Protein AF-A0A8J6NQE2-F1 (afdb_monomer_lite)

Organism: NCBI:txid2841696

Structure (mmCIF, N/CA/C/O backbone):
data_AF-A0A8J6NQE2-F1
#
_entry.id   AF-A0A8J6NQE2-F1
#
loop_
_atom_site.group_PDB
_atom_site.id
_atom_site.type_symbol
_atom_site.label_atom_id
_atom_site.label_alt_id
_atom_site.label_comp_id
_atom_site.label_asym_id
_atom_site.label_entity_id
_atom_site.label_seq_id
_atom_site.pdbx_PDB_ins_code
_atom_site.Cartn_x
_atom_site.Cartn_y
_atom_site.Cartn_z
_atom_site.occupancy
_atom_site.B_iso_or_equiv
_atom_site.auth_seq_id
_atom_site.auth_comp_id
_atom_site.auth_asym_id
_atom_site.auth_atom_id
_atom_site.pdbx_PDB_model_num
ATOM 1 N N . MET A 1 1 ? 35.923 35.429 -8.705 1.00 35.41 1 MET A N 1
ATOM 2 C CA . MET A 1 1 ? 34.949 35.155 -9.782 1.00 35.41 1 MET A CA 1
ATOM 3 C C . MET A 1 1 ? 34.293 33.823 -9.440 1.00 35.41 1 MET A C 1
ATOM 5 O O . MET A 1 1 ? 34.979 32.814 -9.417 1.00 35.41 1 MET A O 1
ATOM 9 N N . GLN A 1 2 ? 33.044 33.865 -8.975 1.00 38.00 2 GLN A N 1
ATOM 10 C CA . GLN A 1 2 ? 32.259 32.714 -8.501 1.00 38.00 2 GLN A CA 1
ATOM 11 C C . GLN A 1 2 ? 31.619 31.949 -9.674 1.00 38.00 2 GLN A C 1
ATOM 13 O O . GLN A 1 2 ? 31.389 32.560 -10.717 1.00 38.00 2 GLN A O 1
ATOM 18 N N . ARG A 1 3 ? 31.206 30.698 -9.390 1.00 31.02 3 ARG A N 1
ATOM 19 C CA . ARG A 1 3 ? 30.367 29.730 -10.152 1.00 31.02 3 ARG A CA 1
ATOM 20 C C . ARG A 1 3 ? 31.195 28.575 -10.737 1.00 31.02 3 ARG A C 1
ATOM 22 O O . ARG A 1 3 ? 32.176 28.823 -11.413 1.00 31.02 3 ARG A O 1
ATOM 29 N N . SER A 1 4 ? 30.887 27.301 -10.506 1.00 32.06 4 SER A N 1
ATOM 30 C CA . SER A 1 4 ? 29.649 26.665 -10.037 1.00 32.06 4 SER A CA 1
ATOM 31 C C . SER A 1 4 ? 29.974 25.289 -9.450 1.00 32.06 4 SER A C 1
ATOM 33 O O . SER A 1 4 ? 30.612 24.473 -10.113 1.00 32.06 4 SER A O 1
ATOM 35 N N . HIS A 1 5 ? 29.497 25.011 -8.236 1.00 35.34 5 HIS A N 1
ATOM 36 C CA . HIS A 1 5 ? 29.326 23.641 -7.763 1.00 35.34 5 HIS A CA 1
ATOM 37 C C . HIS A 1 5 ? 28.277 22.980 -8.664 1.00 35.34 5 HIS A C 1
ATOM 39 O O . HIS A 1 5 ? 27.081 23.190 -8.480 1.00 35.34 5 HIS A O 1
ATOM 45 N N . SER A 1 6 ? 28.727 22.246 -9.681 1.00 39.25 6 SER A N 1
ATOM 46 C CA . SER A 1 6 ? 27.876 21.312 -10.412 1.00 39.25 6 SER A CA 1
ATOM 47 C C . SER A 1 6 ? 27.494 20.209 -9.430 1.00 39.25 6 SER A C 1
ATOM 49 O O . SER A 1 6 ? 28.244 19.255 -9.239 1.00 39.25 6 SER A O 1
ATOM 51 N N . LEU A 1 7 ? 26.376 20.393 -8.727 1.00 48.59 7 LEU A N 1
ATOM 52 C CA . LEU A 1 7 ? 25.689 19.312 -8.031 1.00 48.59 7 LEU A CA 1
ATOM 53 C C . LEU A 1 7 ? 25.410 18.243 -9.089 1.00 48.59 7 LEU A C 1
ATOM 55 O O . LEU A 1 7 ? 24.592 18.474 -9.976 1.00 48.59 7 LEU A O 1
ATOM 59 N N . TYR A 1 8 ? 26.135 17.125 -9.044 1.00 48.59 8 TYR A N 1
ATOM 60 C CA . TYR A 1 8 ? 25.820 15.956 -9.859 1.00 48.59 8 TYR A CA 1
ATOM 61 C C . TYR A 1 8 ? 24.389 15.541 -9.506 1.00 48.59 8 TYR A C 1
ATOM 63 O O . TYR A 1 8 ? 24.141 15.009 -8.425 1.00 48.59 8 TYR A O 1
ATOM 71 N N . LYS A 1 9 ? 23.431 15.876 -10.373 1.00 59.72 9 LYS A N 1
ATOM 72 C CA . LYS A 1 9 ? 22.062 15.383 -10.266 1.00 59.72 9 LYS A CA 1
ATOM 73 C C . LYS A 1 9 ? 22.087 13.963 -10.817 1.00 59.72 9 LYS A C 1
ATOM 75 O O . LYS A 1 9 ? 22.162 13.769 -12.025 1.00 59.72 9 LYS A O 1
ATOM 80 N N . THR A 1 10 ? 22.096 12.980 -9.929 1.00 62.31 10 THR A N 1
ATOM 81 C CA . THR A 1 10 ? 21.924 11.575 -10.304 1.00 62.31 10 THR A CA 1
ATOM 82 C C . THR A 1 10 ? 20.433 11.268 -10.266 1.00 62.31 10 THR A C 1
ATOM 84 O O . THR A 1 10 ? 19.783 11.524 -9.254 1.00 62.31 10 THR A O 1
ATOM 87 N N . ALA A 1 11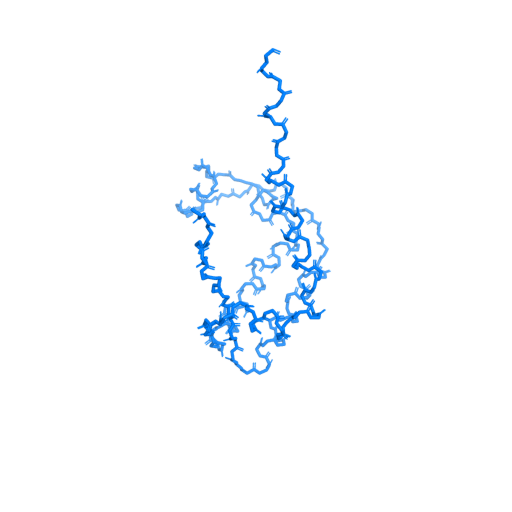 ? 19.889 10.750 -11.362 1.00 68.88 11 ALA A N 1
ATOM 88 C CA . ALA A 1 11 ? 18.555 10.166 -11.388 1.00 68.88 11 ALA A CA 1
ATOM 89 C C . ALA A 1 11 ? 18.679 8.653 -11.190 1.00 68.88 11 ALA A C 1
ATOM 91 O O . ALA A 1 11 ? 19.680 8.046 -11.572 1.00 68.88 11 ALA A O 1
ATOM 92 N N . SER A 1 12 ? 17.673 8.019 -10.604 1.00 73.00 12 SER A N 1
ATOM 93 C CA . SER A 1 12 ? 17.609 6.565 -10.533 1.00 73.00 12 SER A CA 1
ATOM 94 C C . SER A 1 12 ? 16.262 6.081 -11.042 1.00 73.00 12 SER A C 1
ATOM 96 O O . SER A 1 12 ? 15.237 6.729 -10.849 1.00 73.00 12 SER A O 1
ATOM 98 N N . ILE A 1 13 ? 16.278 4.951 -11.740 1.00 79.12 13 ILE A N 1
ATOM 99 C CA . ILE A 1 13 ? 15.075 4.294 -12.244 1.00 79.12 13 ILE A CA 1
ATOM 100 C C . ILE A 1 13 ? 14.981 2.936 -11.576 1.00 79.12 13 ILE A C 1
ATOM 102 O O . ILE A 1 13 ? 15.934 2.155 -11.621 1.00 79.12 13 ILE A O 1
ATOM 106 N N . ASP A 1 14 ? 13.831 2.645 -10.975 1.00 82.88 14 ASP A N 1
ATOM 107 C CA . ASP A 1 14 ? 13.500 1.290 -10.551 1.00 82.88 14 ASP A CA 1
ATOM 108 C C . ASP A 1 14 ? 13.016 0.486 -11.760 1.00 82.88 14 ASP A C 1
ATOM 110 O O . ASP A 1 14 ? 11.882 0.619 -12.224 1.00 82.88 14 ASP A O 1
ATOM 114 N N . LEU A 1 15 ? 13.901 -0.348 -12.300 1.00 84.81 15 LEU A N 1
ATOM 115 C CA . LEU A 1 15 ? 13.561 -1.255 -13.378 1.00 84.81 15 LEU A CA 1
ATOM 116 C C . LEU A 1 15 ? 13.020 -2.563 -12.800 1.00 84.81 15 LEU A C 1
ATOM 118 O O . LEU A 1 15 ? 13.770 -3.415 -12.315 1.00 84.81 15 LEU A O 1
ATOM 122 N N . GLN A 1 16 ? 11.714 -2.758 -12.939 1.00 88.81 16 GLN A N 1
ATOM 123 C CA . GLN A 1 16 ? 11.036 -3.979 -12.527 1.00 88.81 16 GLN A CA 1
ATOM 124 C C . GLN A 1 16 ? 10.890 -4.949 -13.702 1.00 88.81 16 GLN A C 1
ATOM 126 O O . GLN A 1 16 ? 10.286 -4.643 -14.725 1.00 88.81 16 GLN A O 1
ATOM 131 N N . THR A 1 17 ? 11.448 -6.152 -13.565 1.00 90.50 17 THR A N 1
ATOM 132 C CA . THR A 1 17 ? 11.374 -7.211 -14.583 1.00 90.50 17 THR A CA 1
ATOM 133 C C . THR A 1 17 ? 10.727 -8.459 -14.006 1.00 90.50 17 THR A C 1
ATOM 135 O O . THR A 1 17 ? 11.184 -8.998 -13.000 1.00 90.50 17 THR A O 1
ATOM 138 N N . GLY A 1 18 ? 9.702 -8.982 -14.666 1.00 91.94 18 GLY A N 1
ATOM 139 C CA . GLY A 1 18 ? 8.994 -10.169 -14.205 1.00 91.94 18 GLY A CA 1
ATOM 140 C C . GLY A 1 18 ? 8.059 -10.740 -15.267 1.00 91.94 18 GLY A C 1
ATOM 141 O O . GLY A 1 18 ? 7.997 -10.228 -16.387 1.00 91.94 18 GLY A O 1
ATOM 142 N N . PRO A 1 19 ? 7.325 -11.813 -14.942 1.00 95.06 19 PRO A N 1
ATOM 143 C CA . PRO A 1 19 ? 6.276 -12.324 -15.810 1.00 95.06 19 PRO A CA 1
ATOM 144 C C . PRO A 1 19 ? 5.191 -11.260 -16.006 1.00 95.06 19 PRO A C 1
ATOM 146 O O . PRO A 1 19 ? 4.693 -10.716 -15.023 1.00 95.06 19 PRO A O 1
ATOM 149 N N . TRP A 1 20 ? 4.771 -11.009 -17.250 1.00 94.69 20 TRP A N 1
ATOM 150 C CA . TRP A 1 20 ? 3.747 -9.997 -17.562 1.00 94.69 20 TRP A CA 1
ATOM 151 C C . TRP A 1 20 ? 2.461 -10.177 -16.736 1.00 94.69 20 TRP A C 1
ATOM 153 O O . TRP A 1 20 ? 1.859 -9.205 -16.291 1.00 94.69 20 TRP A O 1
ATOM 163 N N . TRP A 1 21 ? 2.069 -11.430 -16.478 1.00 96.56 21 TRP A N 1
ATOM 164 C CA . TRP A 1 21 ? 0.856 -11.749 -15.729 1.00 96.56 21 TRP A CA 1
ATOM 165 C C . TRP A 1 21 ? 0.926 -11.285 -14.271 1.00 96.56 21 TRP A C 1
ATOM 167 O O . TRP A 1 21 ? -0.118 -11.023 -13.687 1.00 96.56 21 TRP A O 1
ATOM 177 N N . ALA A 1 22 ? 2.123 -11.172 -13.681 1.00 95.19 22 ALA A N 1
ATOM 178 C CA . ALA A 1 22 ? 2.282 -10.717 -12.302 1.00 95.19 22 ALA A CA 1
ATOM 179 C C . ALA A 1 22 ? 1.932 -9.228 -12.184 1.00 95.19 22 ALA A C 1
ATOM 181 O O . ALA A 1 22 ? 1.156 -8.859 -11.307 1.00 95.19 22 ALA A O 1
ATOM 182 N N . PHE A 1 23 ? 2.409 -8.412 -13.130 1.00 93.56 23 PHE A N 1
ATOM 183 C CA . PHE A 1 23 ? 2.064 -6.990 -13.222 1.00 93.56 23 PHE A CA 1
ATOM 184 C C . PHE A 1 23 ? 0.571 -6.781 -13.490 1.00 93.56 23 PHE A C 1
ATOM 186 O O . PHE A 1 23 ? -0.067 -5.947 -12.855 1.00 93.56 23 PHE A O 1
ATOM 193 N N . VAL A 1 24 ? -0.009 -7.568 -14.406 1.00 95.62 24 VAL A N 1
ATOM 194 C CA . VAL A 1 24 ? -1.447 -7.490 -14.708 1.00 95.62 24 VAL A CA 1
ATOM 195 C C . VAL A 1 24 ? -2.287 -7.896 -13.500 1.00 95.62 24 VAL A C 1
ATOM 197 O O . VAL A 1 24 ? -3.273 -7.230 -13.205 1.00 95.62 24 VAL A O 1
ATOM 200 N N . LEU A 1 25 ? -1.912 -8.965 -12.795 1.00 96.06 25 LEU A N 1
ATOM 201 C CA . LEU A 1 25 ? -2.639 -9.436 -11.618 1.00 96.06 25 LEU A CA 1
ATOM 202 C C . LEU A 1 25 ? -2.601 -8.408 -10.484 1.00 96.06 25 LEU A C 1
ATOM 204 O O . LEU A 1 25 ? -3.643 -8.123 -9.902 1.00 96.06 25 LEU A O 1
ATOM 208 N N . GLU A 1 26 ? -1.422 -7.857 -10.193 1.00 93.75 26 GLU A N 1
ATOM 209 C CA . GLU A 1 26 ? -1.248 -6.802 -9.191 1.00 93.75 26 GLU A CA 1
ATOM 210 C C . GLU A 1 26 ? -2.142 -5.602 -9.514 1.00 93.75 26 GLU A C 1
ATOM 212 O O . GLU A 1 26 ? -3.021 -5.263 -8.722 1.00 93.75 26 GLU A O 1
ATOM 217 N N . ARG A 1 27 ? -2.022 -5.052 -10.730 1.00 94.06 27 ARG A N 1
ATOM 218 C CA . ARG A 1 27 ? -2.806 -3.888 -11.160 1.00 94.06 27 ARG A CA 1
ATOM 219 C C . ARG A 1 27 ? -4.309 -4.166 -11.216 1.00 94.06 27 ARG A C 1
ATOM 221 O O . ARG A 1 27 ? -5.106 -3.289 -10.901 1.00 94.06 27 ARG A O 1
ATOM 228 N N . ALA A 1 28 ? -4.721 -5.368 -11.616 1.00 96.25 28 ALA A N 1
ATOM 229 C CA . ALA A 1 28 ? -6.133 -5.738 -11.640 1.00 96.25 28 ALA A CA 1
ATOM 230 C C . ALA A 1 28 ? -6.724 -5.801 -10.225 1.00 96.25 28 ALA A C 1
ATOM 232 O O . ALA A 1 28 ? -7.841 -5.338 -10.011 1.00 96.25 28 ALA A O 1
ATOM 233 N N . VAL A 1 29 ? -5.990 -6.356 -9.256 1.00 95.62 29 VAL A N 1
ATOM 234 C CA . VAL A 1 29 ? -6.451 -6.430 -7.862 1.00 95.62 29 VAL A CA 1
ATOM 235 C C . VAL A 1 29 ? -6.449 -5.054 -7.206 1.00 95.62 29 VAL A C 1
ATOM 237 O O . VAL A 1 29 ? -7.415 -4.737 -6.514 1.00 95.62 29 VAL A O 1
ATOM 240 N N . GLU A 1 30 ? -5.422 -4.240 -7.450 1.00 94.75 30 GLU A N 1
ATOM 241 C CA . GLU A 1 30 ? -5.379 -2.831 -7.043 1.00 94.75 30 GLU A CA 1
ATOM 242 C C . GLU A 1 30 ? -6.632 -2.095 -7.527 1.00 94.75 30 GLU A C 1
ATOM 244 O O . GLU A 1 30 ? -7.398 -1.570 -6.720 1.00 94.75 30 GLU A O 1
ATOM 249 N N . TRP A 1 31 ? -6.916 -2.180 -8.828 1.00 95.12 31 TRP A N 1
ATOM 250 C CA . TRP A 1 31 ? -8.073 -1.531 -9.434 1.00 95.12 31 TRP A CA 1
ATOM 251 C C . TRP A 1 31 ? -9.407 -2.039 -8.869 1.00 95.12 31 TRP A C 1
ATOM 253 O O . TRP A 1 31 ? -10.311 -1.252 -8.590 1.00 95.12 31 TRP A O 1
ATOM 263 N N . CYS A 1 32 ? -9.534 -3.347 -8.633 1.00 94.62 32 CYS A N 1
ATOM 264 C CA . CYS A 1 32 ? -10.703 -3.912 -7.960 1.00 94.62 32 CYS A CA 1
ATOM 265 C C . CYS A 1 32 ? -10.884 -3.357 -6.536 1.00 94.62 32 CYS A C 1
ATOM 267 O O . CYS A 1 32 ? -12.022 -3.144 -6.114 1.00 94.62 32 CYS A O 1
ATOM 269 N N . CYS A 1 33 ? -9.793 -3.123 -5.799 1.00 93.81 33 CYS A N 1
ATOM 270 C CA . CYS A 1 33 ? -9.849 -2.510 -4.472 1.00 93.81 33 CYS A CA 1
ATOM 271 C C . CYS A 1 33 ? -10.264 -1.035 -4.567 1.00 93.81 33 CYS A C 1
ATOM 273 O O . CYS A 1 33 ? -11.139 -0.617 -3.812 1.00 93.81 33 CYS A O 1
ATOM 275 N N . ASP A 1 34 ? -9.767 -0.286 -5.552 1.00 92.75 34 ASP A N 1
ATOM 276 C CA . ASP A 1 34 ? -10.189 1.101 -5.801 1.00 92.75 34 ASP A CA 1
ATOM 277 C C . ASP A 1 34 ? -11.674 1.215 -6.176 1.00 92.75 34 ASP A C 1
ATOM 279 O O . ASP A 1 34 ? -12.348 2.189 -5.820 1.00 92.75 34 ASP A O 1
ATOM 283 N N . CYS A 1 35 ? -12.220 0.207 -6.860 1.00 94.12 35 CYS A N 1
ATOM 284 C CA . CYS A 1 35 ? -13.653 0.113 -7.138 1.00 94.12 35 CYS A CA 1
ATOM 285 C C . CYS A 1 35 ? -14.497 -0.172 -5.887 1.00 94.12 35 CYS A C 1
ATOM 287 O O . CYS A 1 35 ? -15.713 0.042 -5.923 1.00 94.12 35 CYS A O 1
ATOM 289 N N . ALA A 1 36 ? -13.900 -0.630 -4.781 1.00 92.19 36 ALA A N 1
ATOM 290 C CA . ALA A 1 36 ? -14.631 -0.792 -3.535 1.00 92.19 36 ALA A CA 1
ATOM 291 C C . ALA A 1 36 ? -15.117 0.583 -3.033 1.00 92.19 36 ALA A C 1
ATOM 293 O O . ALA A 1 36 ? -14.394 1.591 -3.108 1.00 92.19 36 ALA A O 1
ATOM 294 N N . PRO A 1 37 ? -16.358 0.661 -2.527 1.00 91.69 37 PRO A N 1
ATOM 295 C CA . PRO A 1 37 ? -16.894 1.918 -2.043 1.00 91.69 37 PRO A CA 1
ATOM 296 C C . PRO A 1 37 ? -16.156 2.321 -0.759 1.00 91.69 37 PRO A C 1
ATOM 298 O O . PRO A 1 37 ? -15.970 1.499 0.135 1.00 91.69 37 PRO A O 1
ATOM 301 N N . ALA A 1 38 ? -15.764 3.592 -0.652 1.00 92.88 38 ALA A N 1
ATOM 302 C CA . ALA A 1 38 ? -15.086 4.158 0.519 1.00 92.88 38 ALA A CA 1
ATOM 303 C C . ALA A 1 38 ? -16.074 4.393 1.682 1.00 92.88 38 ALA A C 1
ATOM 305 O O . ALA A 1 38 ? -16.292 5.512 2.144 1.00 92.88 38 ALA A O 1
ATOM 306 N N . ILE A 1 39 ? -16.759 3.329 2.106 1.00 94.25 39 ILE A N 1
ATOM 307 C CA . ILE A 1 39 ? -17.707 3.364 3.220 1.00 94.25 39 ILE A CA 1
ATOM 308 C C . ILE A 1 39 ? -16.891 3.285 4.511 1.00 94.25 39 ILE A C 1
ATOM 310 O O . ILE A 1 39 ? -16.175 2.295 4.692 1.00 94.25 39 ILE A O 1
ATOM 314 N N . PRO A 1 40 ? -16.990 4.278 5.413 1.00 93.94 40 PRO A N 1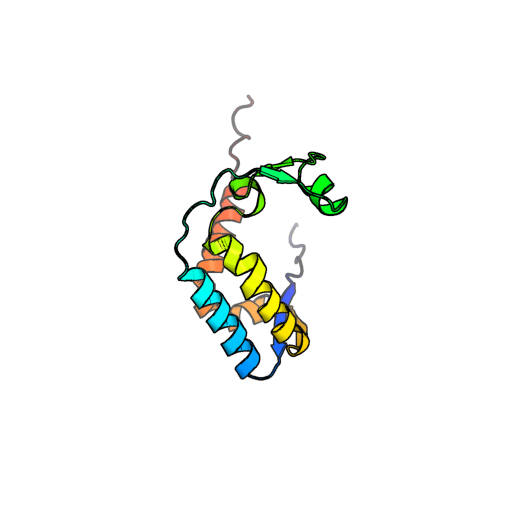
ATOM 315 C CA . PRO A 1 40 ? -16.250 4.254 6.664 1.00 93.94 40 PRO A CA 1
ATOM 316 C C . PRO A 1 40 ? -16.657 3.031 7.481 1.00 93.94 40 PRO A C 1
ATOM 318 O O . PRO A 1 40 ? -17.843 2.701 7.589 1.00 93.94 40 PRO A O 1
ATOM 321 N N . LEU A 1 41 ? -15.670 2.366 8.070 1.00 94.56 41 LEU A N 1
ATOM 322 C CA . LEU A 1 41 ? -15.920 1.213 8.920 1.00 94.56 41 LEU A CA 1
ATOM 323 C C . LEU A 1 41 ? -16.661 1.637 10.198 1.00 94.56 41 LEU A C 1
ATOM 325 O O . LEU A 1 41 ? -16.616 2.805 10.602 1.00 94.56 41 LEU A O 1
ATOM 329 N N . PRO A 1 42 ? -17.386 0.713 10.850 1.00 93.94 42 PRO A N 1
ATOM 330 C CA . PRO A 1 42 ? -18.108 1.040 12.070 1.00 93.94 42 PRO A CA 1
ATOM 331 C C . PRO A 1 42 ? -17.141 1.308 13.233 1.00 93.94 42 PRO A C 1
ATOM 333 O O . PRO A 1 42 ? -16.050 0.749 13.296 1.00 93.94 42 PRO A O 1
ATOM 336 N N . ASN A 1 43 ? -17.570 2.094 14.223 1.00 95.12 43 ASN A N 1
ATOM 337 C CA . ASN A 1 43 ? -16.797 2.358 15.447 1.00 95.12 43 ASN A CA 1
ATOM 338 C C . ASN A 1 43 ? -16.844 1.170 16.432 1.00 95.12 43 ASN A C 1
ATOM 340 O O . ASN A 1 43 ? -17.163 1.321 17.613 1.00 95.12 43 ASN A O 1
ATOM 344 N N . VAL A 1 44 ? -16.581 -0.040 15.942 1.00 95.50 44 VAL A N 1
ATOM 345 C CA . VAL A 1 44 ? -16.472 -1.243 16.772 1.00 95.50 44 VAL A CA 1
ATOM 346 C C . VAL A 1 44 ? -15.107 -1.231 17.445 1.00 95.50 44 VAL A C 1
ATOM 348 O O . VAL A 1 44 ? -14.093 -1.032 16.779 1.00 95.50 44 VAL A O 1
ATOM 351 N N . LYS A 1 45 ? -15.076 -1.449 18.764 1.00 95.81 45 LYS A N 1
ATOM 352 C CA . LYS A 1 45 ? -13.823 -1.514 19.522 1.00 95.81 45 LYS A CA 1
ATOM 353 C C . LYS A 1 45 ? -12.979 -2.703 19.068 1.00 95.81 45 LYS A C 1
ATOM 355 O O . LYS A 1 45 ? -13.451 -3.840 19.065 1.00 95.81 45 LYS A O 1
ATOM 360 N N . LEU A 1 46 ? -11.723 -2.429 18.755 1.00 95.12 46 LEU A N 1
ATOM 361 C CA . LEU A 1 46 ? -10.684 -3.396 18.445 1.00 95.12 46 LEU A CA 1
ATOM 362 C C . LEU A 1 46 ? -9.643 -3.361 19.565 1.00 95.12 46 LEU A C 1
ATOM 364 O O . LEU A 1 46 ? -9.247 -2.290 20.027 1.00 95.12 46 LEU A O 1
ATOM 368 N N . ARG A 1 47 ? -9.217 -4.542 20.014 1.00 95.94 47 ARG A N 1
ATOM 369 C CA . ARG A 1 47 ? -8.118 -4.678 20.970 1.00 95.94 47 ARG A CA 1
ATOM 370 C C . ARG A 1 47 ? -6.863 -5.100 20.225 1.00 95.94 47 ARG A C 1
ATOM 372 O O . ARG A 1 47 ? -6.831 -6.217 19.704 1.00 95.94 47 ARG A O 1
ATOM 379 N N . LEU A 1 48 ? -5.850 -4.245 20.238 1.00 95.50 48 LEU A N 1
ATOM 380 C CA . LEU A 1 48 ? -4.528 -4.552 19.706 1.00 95.50 48 LEU A CA 1
ATOM 381 C C . LEU A 1 48 ? -3.815 -5.506 20.669 1.00 95.50 48 LEU A C 1
ATOM 383 O O . LEU A 1 48 ? -3.947 -5.399 21.895 1.00 95.50 48 LEU A O 1
ATOM 387 N N . ARG A 1 49 ? -3.138 -6.508 20.111 1.00 94.25 49 ARG A N 1
ATOM 388 C CA . ARG A 1 49 ? -2.429 -7.543 20.883 1.00 94.25 49 ARG A CA 1
ATOM 389 C C . ARG A 1 49 ? -0.933 -7.518 20.640 1.00 94.25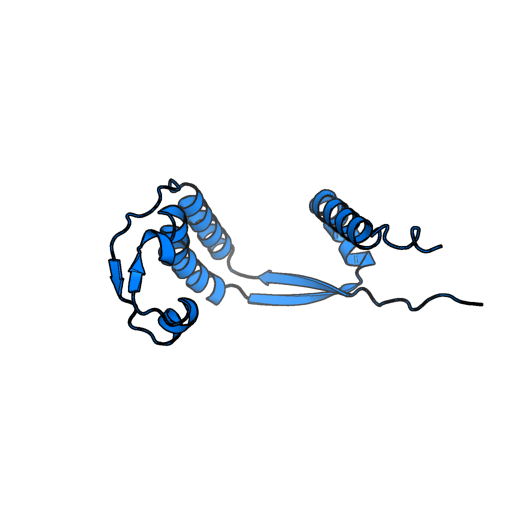 49 ARG A C 1
ATOM 391 O O . ARG A 1 49 ? -0.194 -7.927 21.532 1.00 94.25 49 ARG A O 1
ATOM 398 N N . ASP A 1 50 ? -0.528 -7.090 19.454 1.00 95.50 50 ASP A N 1
ATOM 399 C CA . ASP A 1 50 ? 0.868 -7.034 19.075 1.00 95.50 50 ASP A CA 1
ATOM 400 C C . ASP A 1 50 ? 1.534 -5.782 19.674 1.00 95.50 50 ASP A C 1
ATOM 402 O O . ASP A 1 50 ? 0.928 -4.707 19.636 1.00 95.50 50 ASP A O 1
ATOM 406 N N . PRO A 1 51 ? 2.731 -5.894 20.278 1.00 94.81 51 PRO A N 1
ATOM 407 C CA . PRO A 1 51 ? 3.471 -4.739 20.777 1.00 94.81 51 PRO A CA 1
ATOM 408 C C . PRO A 1 51 ? 3.751 -3.677 19.706 1.00 94.81 51 PRO A C 1
ATOM 410 O O . PRO A 1 51 ? 3.680 -2.494 20.031 1.00 94.81 51 PRO A O 1
ATOM 413 N N . GLU A 1 52 ? 4.018 -4.081 18.461 1.00 94.81 52 GLU A N 1
ATOM 414 C CA . GLU A 1 52 ? 4.293 -3.159 17.351 1.00 94.81 52 GLU A CA 1
ATOM 415 C C . GLU A 1 52 ? 3.028 -2.374 16.984 1.00 94.81 52 GLU A C 1
ATOM 417 O O . GLU A 1 52 ? 3.062 -1.149 16.894 1.00 94.81 52 GLU A O 1
ATOM 422 N N . ASP A 1 53 ? 1.879 -3.054 16.893 1.00 93.62 53 ASP A N 1
ATOM 423 C CA . ASP A 1 53 ? 0.582 -2.402 16.665 1.00 93.62 53 ASP A CA 1
ATOM 424 C C . ASP A 1 53 ? 0.255 -1.396 17.783 1.00 93.62 53 ASP A C 1
ATOM 426 O O . ASP A 1 53 ? -0.282 -0.318 17.535 1.00 93.62 53 ASP A O 1
ATOM 430 N N . ILE A 1 54 ? 0.567 -1.738 19.037 1.00 94.06 54 ILE A N 1
ATOM 431 C CA . ILE A 1 54 ? 0.334 -0.853 20.185 1.00 94.06 54 ILE A CA 1
ATOM 432 C C . ILE A 1 54 ? 1.238 0.382 20.107 1.00 94.06 54 ILE A C 1
ATOM 434 O O . ILE A 1 54 ? 0.766 1.481 20.391 1.00 94.06 54 ILE A O 1
ATOM 438 N N . GLU A 1 55 ? 2.506 0.227 19.721 1.00 95.44 55 GLU A N 1
ATOM 439 C CA . GLU A 1 55 ? 3.438 1.343 19.518 1.00 95.44 55 GLU A CA 1
ATOM 440 C C . GLU A 1 55 ? 2.977 2.262 18.378 1.00 95.44 55 GLU A C 1
ATOM 442 O O . GLU A 1 55 ? 2.952 3.479 18.555 1.00 95.44 55 GLU A O 1
ATOM 447 N N . MET A 1 56 ? 2.513 1.692 17.260 1.00 93.00 56 MET A N 1
ATOM 448 C CA . MET A 1 56 ? 1.925 2.454 16.148 1.00 93.00 56 MET A CA 1
ATOM 449 C C . MET A 1 56 ? 0.629 3.183 16.532 1.00 93.00 56 MET A C 1
ATOM 451 O O . MET A 1 56 ? 0.262 4.155 15.878 1.00 93.00 56 MET A O 1
ATOM 455 N N . ASN A 1 57 ? -0.056 2.737 17.588 1.00 94.88 57 ASN A N 1
ATOM 456 C CA . ASN A 1 57 ? -1.253 3.371 18.142 1.00 94.88 57 ASN A CA 1
ATOM 457 C C . ASN A 1 57 ? -0.942 4.268 19.359 1.00 94.88 57 ASN A C 1
ATOM 459 O O . ASN A 1 57 ? -1.715 4.293 20.321 1.00 94.88 57 ASN A O 1
ATOM 463 N N . ASP A 1 58 ? 0.213 4.939 19.376 1.00 93.38 58 ASP A N 1
ATOM 464 C CA . ASP A 1 58 ? 0.658 5.834 20.459 1.00 93.38 58 ASP A CA 1
ATOM 465 C C . ASP A 1 58 ? 0.682 5.171 21.857 1.00 93.38 58 ASP A C 1
ATOM 467 O O . ASP A 1 58 ? 0.477 5.807 22.894 1.00 93.38 58 ASP A O 1
ATOM 471 N N . GLY A 1 59 ? 0.903 3.856 21.913 1.00 92.56 59 GLY A N 1
ATOM 472 C CA . GLY A 1 59 ? 0.894 3.070 23.149 1.00 92.56 59 GLY A CA 1
ATOM 473 C C . GLY A 1 59 ? -0.501 2.648 23.634 1.00 92.56 59 GLY A C 1
ATOM 474 O O . GLY A 1 59 ? -0.624 2.001 24.682 1.00 92.56 59 GLY A O 1
ATOM 475 N N . HIS A 1 60 ? -1.573 2.973 22.906 1.00 93.81 60 HIS A N 1
ATOM 476 C CA . HIS A 1 60 ? -2.937 2.608 23.280 1.00 93.81 60 HIS A CA 1
ATOM 477 C C . HIS A 1 60 ? -3.300 1.183 22.828 1.00 93.81 60 HIS A C 1
ATOM 479 O O . HIS A 1 60 ? -3.256 0.836 21.655 1.00 93.81 60 HIS A O 1
ATOM 485 N N . GLN A 1 61 ? -3.773 0.346 23.758 1.00 95.75 61 GLN A N 1
ATOM 486 C CA . GLN A 1 61 ? -4.205 -1.033 23.452 1.00 95.75 61 GLN A CA 1
ATOM 487 C C . GLN A 1 61 ? -5.575 -1.139 22.767 1.00 95.75 61 GLN A C 1
ATOM 489 O O . GLN A 1 61 ? -5.970 -2.217 22.315 1.00 95.75 61 GLN A O 1
ATOM 494 N N . TRP A 1 62 ? -6.342 -0.053 22.762 1.00 96.50 62 TRP A N 1
ATOM 495 C CA . TRP A 1 62 ? -7.700 -0.020 22.239 1.00 96.50 62 TRP A CA 1
ATOM 496 C C . TRP A 1 62 ? -7.799 1.030 21.147 1.00 96.50 62 TRP A C 1
ATOM 498 O O . TRP A 1 62 ? -7.314 2.144 21.308 1.00 96.50 62 TRP A O 1
ATOM 508 N N . THR A 1 63 ? -8.479 0.660 20.072 1.00 95.81 63 THR A N 1
ATOM 509 C CA . THR A 1 63 ? -8.796 1.522 18.934 1.00 95.81 63 THR A CA 1
ATOM 510 C C . THR A 1 63 ? -10.179 1.137 18.403 1.00 95.81 63 THR A C 1
ATOM 512 O O . THR A 1 63 ? -10.850 0.250 18.955 1.00 95.81 63 THR A O 1
ATOM 515 N N . THR A 1 64 ? -10.646 1.786 17.348 1.00 96.12 64 THR A N 1
ATOM 516 C CA . THR A 1 64 ? -11.838 1.371 16.605 1.00 96.12 64 THR A CA 1
ATOM 517 C C . THR A 1 64 ? -11.468 0.862 15.220 1.00 96.12 64 THR A C 1
ATOM 519 O O . THR A 1 64 ? -10.430 1.213 14.671 1.00 96.12 64 THR A O 1
ATOM 522 N N . TRP A 1 65 ? -12.332 0.045 14.613 1.00 94.50 65 TRP A N 1
ATOM 523 C CA . TRP A 1 65 ? -12.131 -0.391 13.223 1.00 94.50 65 TRP A CA 1
ATOM 524 C C . TRP A 1 65 ? -11.965 0.790 12.266 1.00 94.50 65 TRP A C 1
ATOM 526 O O . TRP A 1 65 ? -11.133 0.736 11.369 1.00 94.50 65 TRP A O 1
ATOM 536 N N . LYS A 1 66 ? -12.736 1.860 12.479 1.00 94.50 66 LYS A N 1
ATOM 537 C CA . LYS A 1 66 ? -12.631 3.091 11.700 1.00 94.50 66 LYS A CA 1
ATOM 538 C C . LYS A 1 66 ? -11.286 3.795 11.884 1.00 94.50 66 LYS A C 1
ATOM 540 O O . LYS A 1 66 ? -10.731 4.270 10.910 1.00 94.50 66 LYS A O 1
ATOM 545 N N . GLU A 1 67 ? -10.771 3.896 13.103 1.00 93.88 67 GLU A N 1
ATOM 546 C CA . GLU A 1 67 ? -9.476 4.551 13.351 1.00 93.88 67 GLU A CA 1
ATOM 547 C C . GLU A 1 67 ? -8.307 3.714 12.830 1.00 93.88 67 GLU A C 1
ATOM 549 O O . GLU A 1 67 ? -7.350 4.266 12.304 1.00 93.88 67 GLU A O 1
ATOM 554 N N . TRP A 1 68 ? -8.404 2.388 12.938 1.00 94.31 68 TRP A N 1
ATOM 555 C CA . TRP A 1 68 ? -7.309 1.484 12.597 1.00 94.31 68 TRP A CA 1
ATOM 556 C C . TRP A 1 68 ? -7.238 1.121 11.111 1.00 94.31 68 TRP A C 1
ATOM 558 O O . TRP A 1 68 ? -6.161 1.064 10.530 1.00 94.31 68 TRP A O 1
ATOM 568 N N . TYR A 1 69 ? -8.388 0.862 10.486 1.00 92.88 69 TYR A N 1
ATOM 569 C CA . TYR A 1 69 ? -8.476 0.424 9.089 1.00 92.88 69 TYR A CA 1
ATOM 570 C C . TYR A 1 69 ? -9.138 1.459 8.170 1.00 92.88 69 TYR A C 1
ATOM 572 O O . TYR A 1 69 ? -9.141 1.263 6.957 1.00 92.88 69 TYR A O 1
ATOM 580 N N . GLY A 1 70 ? -9.723 2.526 8.726 1.00 94.38 70 GLY A N 1
ATOM 581 C CA . GLY A 1 70 ? -10.373 3.594 7.970 1.00 94.38 70 GLY A CA 1
ATOM 582 C C . GLY A 1 70 ? -11.696 3.184 7.336 1.00 94.38 70 GLY A C 1
ATOM 583 O O . GLY A 1 70 ? -12.740 3.123 7.998 1.00 94.38 70 GLY A O 1
ATOM 584 N N . ASP A 1 71 ? -11.669 2.955 6.029 1.00 95.50 71 ASP A N 1
ATOM 585 C CA . ASP A 1 71 ? -12.838 2.608 5.227 1.00 95.50 71 ASP A CA 1
ATOM 586 C C . ASP A 1 71 ? -12.719 1.222 4.577 1.00 95.50 71 ASP A C 1
ATOM 588 O O . ASP A 1 71 ? -11.700 0.531 4.654 1.00 95.50 71 ASP A O 1
ATOM 592 N N . LEU A 1 72 ? -13.811 0.777 3.956 1.00 93.56 72 LEU A N 1
ATOM 593 C CA . LEU A 1 72 ? -13.855 -0.527 3.307 1.00 93.56 72 LEU A CA 1
ATOM 594 C C . LEU A 1 72 ? -12.808 -0.650 2.189 1.00 93.56 72 LEU A C 1
ATOM 596 O O . LEU A 1 72 ? -12.222 -1.715 2.036 1.00 93.56 72 LEU A O 1
ATOM 600 N N . ARG A 1 73 ? -12.531 0.417 1.436 1.00 94.31 73 ARG A N 1
ATOM 601 C CA . ARG A 1 73 ? -11.515 0.396 0.378 1.00 94.31 73 ARG A CA 1
ATOM 602 C C . ARG A 1 73 ? -10.132 0.167 0.975 1.00 94.31 73 ARG A C 1
ATOM 604 O O . ARG A 1 73 ? -9.437 -0.754 0.552 1.00 94.31 73 ARG A O 1
ATOM 611 N N . GLN A 1 74 ? -9.758 0.943 1.987 1.00 94.00 74 GLN A N 1
ATOM 612 C CA . GLN A 1 74 ? -8.483 0.798 2.691 1.00 94.00 74 GLN A CA 1
ATOM 613 C C . GLN A 1 74 ? -8.323 -0.601 3.292 1.00 94.00 74 GLN A C 1
ATOM 615 O O . GLN A 1 74 ? -7.260 -1.208 3.161 1.00 94.00 74 GLN A O 1
ATOM 620 N N . LEU A 1 75 ? -9.395 -1.169 3.847 1.00 94.12 75 LEU A N 1
ATOM 621 C CA . LEU A 1 75 ? -9.397 -2.545 4.341 1.00 94.12 75 LEU A CA 1
ATOM 622 C C . LEU A 1 75 ? -9.135 -3.562 3.215 1.00 94.12 75 LEU A C 1
ATOM 624 O O . LEU A 1 75 ? -8.328 -4.477 3.384 1.00 94.12 75 LEU A O 1
ATOM 628 N N . PHE A 1 76 ? -9.754 -3.401 2.044 1.00 94.56 76 PHE A N 1
ATOM 629 C CA . PHE A 1 76 ? -9.477 -4.260 0.888 1.00 94.56 76 PHE A CA 1
ATOM 630 C C . PHE A 1 76 ? -8.030 -4.121 0.401 1.00 94.56 76 PHE A C 1
ATOM 632 O O . PHE A 1 76 ? -7.384 -5.141 0.143 1.00 94.56 76 PHE A O 1
ATOM 639 N N . HIS A 1 77 ? -7.480 -2.905 0.351 1.00 95.12 77 HIS A N 1
ATOM 640 C CA . HIS A 1 77 ? -6.065 -2.738 0.018 1.00 95.12 77 HIS A CA 1
ATOM 641 C C . HIS A 1 77 ? -5.162 -3.423 1.052 1.00 95.12 77 HIS A C 1
ATOM 643 O O . HIS A 1 77 ? -4.267 -4.180 0.677 1.00 95.12 77 HIS A O 1
ATOM 649 N N . GLY A 1 78 ? -5.430 -3.238 2.345 1.00 92.94 78 GLY A N 1
ATOM 650 C CA . GLY A 1 78 ? -4.625 -3.808 3.424 1.00 92.94 78 GLY A CA 1
ATOM 651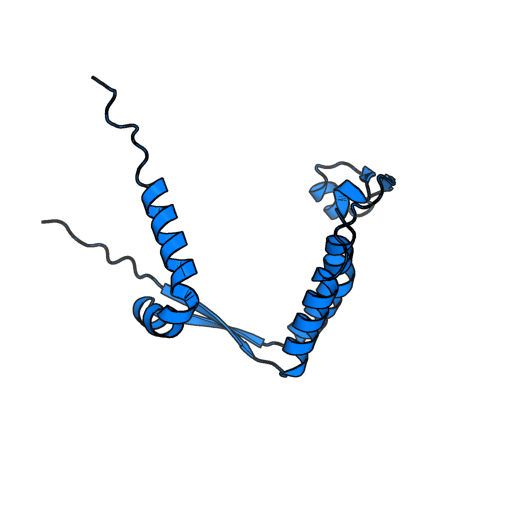 C C . GLY A 1 78 ? -4.617 -5.339 3.453 1.00 92.94 78 GLY A C 1
ATOM 652 O O . GLY A 1 78 ? -3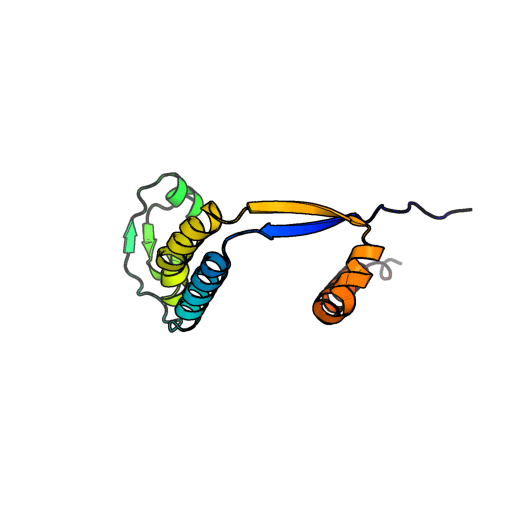.562 -5.941 3.633 1.00 92.94 78 GLY A O 1
ATOM 653 N N . PHE A 1 79 ? -5.763 -5.994 3.244 1.00 93.06 79 PHE A N 1
ATOM 654 C CA . PHE A 1 79 ? -5.865 -7.454 3.388 1.00 93.06 79 PHE A CA 1
ATOM 655 C C . PHE A 1 79 ? -5.799 -8.227 2.070 1.00 93.06 79 PHE A C 1
ATOM 657 O O . PHE A 1 79 ? -5.233 -9.323 2.026 1.00 93.06 79 PHE A O 1
ATOM 664 N N . VAL A 1 80 ? -6.369 -7.689 0.992 1.00 93.25 80 VAL A N 1
ATOM 665 C CA . VAL A 1 80 ? -6.429 -8.371 -0.308 1.00 93.25 80 VAL A CA 1
ATOM 666 C C . VAL A 1 80 ? -5.277 -7.918 -1.189 1.00 93.25 80 VAL A C 1
ATOM 668 O O . VAL A 1 80 ? -4.465 -8.753 -1.596 1.00 93.25 80 VAL A O 1
ATOM 671 N N . HIS A 1 81 ? -5.173 -6.611 -1.450 1.00 95.00 81 HIS A N 1
ATOM 672 C CA . HIS A 1 81 ? -4.159 -6.093 -2.366 1.00 95.00 81 HIS A CA 1
ATOM 673 C C . HIS A 1 81 ? -2.750 -6.385 -1.855 1.00 95.00 81 HIS A C 1
ATOM 675 O O . HIS A 1 81 ? -1.990 -7.010 -2.583 1.00 95.00 81 HIS A O 1
ATOM 681 N N . MET A 1 82 ? -2.423 -6.065 -0.597 1.00 93.69 82 MET A N 1
ATOM 682 C CA . MET A 1 82 ? -1.081 -6.317 -0.047 1.00 93.69 82 MET A CA 1
ATOM 683 C C . MET A 1 82 ? -0.672 -7.796 -0.096 1.00 93.69 82 MET A C 1
ATOM 685 O O . MET A 1 82 ? 0.488 -8.115 -0.361 1.00 93.69 82 MET A O 1
ATOM 689 N N . SER A 1 83 ? -1.610 -8.721 0.118 1.00 94.44 83 SER A N 1
ATOM 690 C CA . SER A 1 83 ? -1.339 -10.162 0.022 1.00 94.44 83 SER A CA 1
ATOM 691 C C . SER A 1 83 ? -0.967 -10.577 -1.405 1.00 94.44 83 SER A C 1
ATOM 693 O O . SER A 1 83 ? 0.006 -11.308 -1.613 1.00 94.44 83 SER A O 1
ATOM 695 N N . VAL A 1 84 ? -1.721 -10.091 -2.397 1.00 95.25 84 VAL A N 1
ATOM 696 C CA . VAL A 1 84 ? -1.456 -10.347 -3.822 1.00 95.25 84 VAL A CA 1
ATOM 697 C C . VAL A 1 84 ? -0.179 -9.642 -4.271 1.00 95.25 84 VAL A C 1
ATOM 699 O O . VAL A 1 84 ? 0.658 -10.268 -4.917 1.00 95.25 84 VAL A O 1
ATOM 702 N N . PHE A 1 85 ? 0.010 -8.389 -3.867 1.00 93.88 85 PHE A N 1
ATOM 703 C CA . PHE A 1 85 ? 1.209 -7.598 -4.108 1.00 93.88 85 PHE A CA 1
ATOM 704 C C . PHE A 1 85 ? 2.451 -8.351 -3.633 1.00 93.88 85 PHE A C 1
ATOM 706 O O . PHE A 1 85 ? 3.332 -8.646 -4.431 1.00 93.88 85 PHE A O 1
ATOM 713 N N . ASN A 1 86 ? 2.481 -8.807 -2.378 1.00 94.44 86 ASN A N 1
ATOM 714 C CA . ASN A 1 86 ? 3.600 -9.586 -1.841 1.00 94.44 86 ASN A CA 1
ATOM 715 C C . ASN A 1 86 ? 3.856 -10.882 -2.629 1.00 94.44 86 ASN A C 1
ATOM 717 O O . ASN A 1 86 ? 5.004 -11.299 -2.811 1.00 94.44 86 ASN A O 1
ATOM 721 N N . TYR A 1 87 ? 2.802 -11.541 -3.112 1.00 94.81 87 TYR A N 1
ATOM 722 C CA . TYR A 1 87 ? 2.935 -12.718 -3.967 1.00 94.81 87 TYR A CA 1
ATOM 723 C C . TYR A 1 87 ? 3.535 -12.377 -5.344 1.00 94.81 87 TYR A C 1
ATOM 725 O O . TYR A 1 87 ? 4.415 -13.108 -5.820 1.00 94.81 87 TYR A O 1
ATOM 733 N N . CYS A 1 88 ? 3.088 -11.293 -5.978 1.00 94.44 88 CYS A N 1
ATOM 734 C CA . CYS A 1 88 ? 3.588 -10.817 -7.268 1.00 94.44 88 CYS A CA 1
ATOM 735 C C . CYS A 1 88 ? 5.028 -10.304 -7.160 1.00 94.44 88 CYS A C 1
ATOM 737 O O . CYS A 1 88 ? 5.883 -10.743 -7.928 1.00 94.44 88 CYS A O 1
ATOM 739 N N . GLN A 1 89 ? 5.330 -9.489 -6.151 1.00 92.06 89 GLN A N 1
ATOM 740 C CA . GLN A 1 89 ? 6.649 -8.900 -5.917 1.00 92.06 89 GLN A CA 1
ATOM 741 C C . GLN A 1 89 ? 7.745 -9.949 -5.731 1.00 92.06 89 GLN A C 1
ATOM 743 O O . GLN A 1 89 ? 8.833 -9.802 -6.270 1.00 92.06 89 GLN A O 1
ATOM 748 N N . ARG A 1 90 ? 7.457 -11.098 -5.103 1.00 93.69 90 ARG A N 1
ATOM 749 C CA . ARG A 1 90 ? 8.418 -12.225 -5.033 1.00 93.69 90 ARG A CA 1
ATOM 750 C C . ARG A 1 90 ? 8.831 -12.785 -6.403 1.00 93.69 90 ARG A C 1
ATOM 752 O O . ARG A 1 90 ? 9.784 -13.558 -6.486 1.00 93.69 90 ARG A O 1
ATOM 759 N N . ARG A 1 91 ? 8.094 -12.460 -7.466 1.00 93.19 91 ARG A N 1
ATOM 760 C CA . ARG A 1 91 ? 8.333 -12.893 -8.854 1.00 93.19 91 ARG A CA 1
ATOM 761 C C . ARG A 1 91 ? 8.814 -11.757 -9.750 1.00 93.19 91 ARG A C 1
ATOM 763 O O . ARG A 1 91 ? 9.205 -12.025 -10.886 1.00 93.19 91 ARG A O 1
ATOM 770 N N . ILE A 1 92 ? 8.797 -10.530 -9.246 1.00 92.25 92 ILE A N 1
ATOM 771 C CA . ILE A 1 92 ? 9.315 -9.345 -9.912 1.00 92.25 92 ILE A CA 1
ATOM 772 C C . ILE A 1 92 ? 10.724 -9.098 -9.371 1.00 92.25 92 ILE A C 1
ATOM 774 O O . ILE A 1 92 ? 10.992 -9.171 -8.176 1.00 92.25 92 ILE A O 1
ATOM 778 N N . ARG A 1 93 ? 11.671 -8.860 -10.270 1.00 90.06 93 ARG A N 1
ATOM 779 C CA . ARG A 1 93 ? 13.032 -8.457 -9.928 1.00 90.06 93 ARG A CA 1
ATOM 780 C C . ARG A 1 93 ? 13.133 -6.957 -10.124 1.00 90.06 93 ARG A C 1
ATOM 782 O O . ARG A 1 93 ? 13.077 -6.505 -11.263 1.00 90.06 93 ARG A O 1
ATOM 789 N N . SER A 1 94 ? 13.298 -6.226 -9.031 1.00 86.31 94 SER A N 1
ATOM 790 C CA . SER A 1 94 ? 13.648 -4.808 -9.060 1.00 86.31 94 SER A CA 1
ATOM 791 C C . SER A 1 94 ? 15.162 -4.648 -9.214 1.00 86.31 94 SER A C 1
ATOM 793 O O . SER A 1 94 ? 15.954 -5.421 -8.656 1.00 86.31 94 SER A O 1
ATOM 795 N N . ARG A 1 95 ? 15.567 -3.670 -10.022 1.00 86.06 95 ARG A N 1
ATOM 796 C CA . ARG A 1 95 ? 16.947 -3.203 -10.147 1.00 86.06 95 ARG A CA 1
ATOM 797 C C . ARG A 1 95 ? 16.934 -1.690 -10.240 1.00 86.06 95 ARG A C 1
ATOM 799 O O . ARG A 1 95 ? 16.405 -1.141 -11.198 1.00 86.06 95 ARG A O 1
ATOM 806 N N . ILE A 1 96 ? 17.595 -1.041 -9.291 1.00 84.00 96 ILE A N 1
ATOM 807 C CA . ILE A 1 96 ? 17.836 0.395 -9.359 1.00 84.00 96 ILE A CA 1
ATOM 808 C C . ILE A 1 96 ? 18.964 0.629 -10.364 1.00 84.00 96 ILE A C 1
ATOM 810 O O . ILE A 1 96 ? 20.066 0.096 -10.211 1.00 84.00 96 ILE A O 1
ATOM 814 N N . MET A 1 97 ? 18.676 1.394 -11.408 1.00 81.00 97 MET A N 1
ATOM 815 C CA . MET A 1 97 ? 19.659 1.847 -12.381 1.00 81.00 97 MET A CA 1
ATOM 816 C C . MET A 1 97 ? 19.898 3.336 -12.186 1.00 81.00 97 MET A C 1
ATOM 818 O O . MET A 1 97 ? 18.982 4.137 -12.352 1.00 81.00 97 MET A O 1
ATOM 822 N N . GLU A 1 98 ? 21.129 3.699 -11.841 1.00 82.44 98 GLU A N 1
ATOM 823 C CA . GLU A 1 98 ? 21.555 5.095 -11.812 1.00 82.44 98 GLU A CA 1
ATOM 824 C C . GLU A 1 98 ? 21.770 5.600 -13.240 1.00 82.44 98 GLU A C 1
ATOM 826 O O . GLU A 1 98 ? 22.399 4.938 -14.072 1.00 82.44 98 GLU A O 1
ATOM 831 N N . LEU A 1 99 ? 21.235 6.781 -13.520 1.00 77.19 99 LEU A N 1
ATOM 832 C CA . LEU A 1 99 ? 21.328 7.473 -14.792 1.00 77.19 99 LEU A CA 1
ATOM 833 C C . LEU A 1 99 ? 21.709 8.930 -14.560 1.00 77.19 99 LEU A C 1
ATOM 835 O O . LEU A 1 99 ? 21.385 9.547 -13.544 1.00 77.19 99 LEU A O 1
ATOM 839 N N . ASP A 1 100 ? 22.390 9.485 -15.554 1.00 76.88 100 ASP A N 1
ATOM 840 C CA . ASP A 1 100 ? 22.584 10.923 -15.629 1.00 76.88 100 ASP A CA 1
ATOM 841 C C . ASP A 1 100 ? 21.221 11.617 -15.777 1.00 76.88 100 ASP A C 1
ATOM 843 O O . ASP A 1 100 ? 20.384 11.189 -16.581 1.00 76.88 100 ASP A O 1
ATOM 847 N N . TYR A 1 101 ? 20.990 12.662 -14.984 1.00 71.06 101 TYR A N 1
ATOM 848 C CA . TYR A 1 101 ? 19.716 13.375 -14.953 1.00 71.06 101 TYR A CA 1
ATOM 849 C C . TYR A 1 101 ? 19.334 13.974 -16.307 1.00 71.06 101 TYR A C 1
ATOM 851 O O . TYR A 1 101 ? 18.161 13.917 -16.667 1.00 71.06 101 TYR A O 1
ATOM 859 N N . ASP A 1 102 ? 20.285 14.501 -17.082 1.00 74.75 102 ASP A N 1
ATOM 860 C CA . ASP A 1 102 ? 19.968 15.105 -18.380 1.00 74.75 102 ASP A CA 1
ATOM 861 C C . ASP A 1 102 ? 19.486 14.033 -19.367 1.00 74.75 102 ASP A C 1
ATOM 863 O O . ASP A 1 102 ? 18.537 14.247 -20.123 1.00 74.75 102 ASP A O 1
ATOM 867 N N . ARG A 1 103 ? 20.051 12.825 -19.273 1.00 73.69 103 ARG A N 1
ATOM 868 C CA . ARG A 1 103 ? 19.632 11.669 -20.075 1.00 73.69 103 ARG A CA 1
ATOM 869 C C . ARG A 1 103 ? 18.293 11.085 -19.626 1.00 73.69 103 ARG A C 1
ATOM 871 O O . ARG A 1 103 ? 17.484 10.704 -20.468 1.00 73.69 103 ARG A O 1
ATOM 878 N N . ALA A 1 104 ? 18.049 11.006 -18.317 1.00 72.19 104 ALA A N 1
ATOM 879 C CA . ALA A 1 104 ? 16.749 10.594 -17.787 1.00 72.19 104 ALA A CA 1
ATOM 880 C C . ALA A 1 104 ? 15.661 11.591 -18.206 1.00 72.19 104 ALA A C 1
ATOM 882 O O . ALA A 1 104 ? 14.604 11.187 -18.686 1.00 72.19 104 ALA A O 1
ATOM 883 N N . LYS A 1 105 ? 15.963 12.891 -18.126 1.00 70.88 105 LYS A N 1
ATOM 884 C CA . LYS A 1 105 ? 15.075 13.951 -18.583 1.00 70.88 105 LYS A CA 1
ATOM 885 C C . LYS A 1 105 ? 14.690 13.733 -20.039 1.00 70.88 105 LYS A C 1
ATOM 887 O O . LYS A 1 105 ? 13.506 13.679 -20.296 1.00 70.88 105 LYS A O 1
ATOM 892 N N . GLU A 1 106 ? 15.631 13.536 -20.961 1.00 76.38 106 GLU A N 1
ATOM 893 C CA . GLU A 1 106 ? 15.317 13.282 -22.380 1.00 76.38 106 GLU A CA 1
ATOM 894 C C . GLU A 1 106 ? 14.424 12.052 -22.612 1.00 76.38 106 GLU A C 1
ATOM 896 O O . GLU A 1 106 ? 13.549 12.093 -23.475 1.00 76.38 106 GLU A O 1
ATOM 901 N N . MET A 1 107 ? 14.630 10.968 -21.856 1.00 73.31 107 MET A N 1
ATOM 902 C CA . MET A 1 107 ? 13.897 9.710 -22.043 1.00 73.31 107 MET A CA 1
ATOM 903 C C . MET A 1 107 ? 12.452 9.750 -21.536 1.00 73.31 107 MET A C 1
ATOM 905 O O . MET A 1 107 ? 11.604 9.085 -22.123 1.00 73.31 107 MET A O 1
ATOM 909 N N . PHE A 1 108 ? 12.179 10.504 -20.469 1.00 70.38 108 PHE A N 1
ATOM 910 C CA . PHE A 1 108 ? 10.868 10.528 -19.802 1.00 70.38 108 PHE A CA 1
ATOM 911 C C . PHE A 1 108 ? 10.182 11.902 -19.877 1.00 70.38 108 PHE A C 1
ATOM 913 O O . PHE A 1 108 ? 9.108 12.094 -19.311 1.00 70.38 108 PHE A O 1
ATOM 920 N N . TYR A 1 109 ? 10.770 12.869 -20.598 1.00 64.44 109 TYR A N 1
ATOM 921 C CA . TYR A 1 109 ? 10.330 14.268 -20.580 1.00 64.44 109 TYR A CA 1
ATOM 922 C C . TYR A 1 109 ? 8.872 14.466 -20.986 1.00 64.44 109 TYR A C 1
ATOM 924 O O . TYR A 1 109 ? 8.205 15.316 -20.412 1.00 64.44 109 TYR A O 1
ATOM 932 N N . GLU A 1 110 ? 8.388 13.753 -22.006 1.00 67.50 110 GLU A N 1
ATOM 933 C CA . GLU A 1 110 ? 7.046 13.988 -22.555 1.00 67.50 110 GLU A CA 1
ATOM 934 C C . GLU A 1 110 ? 5.940 13.452 -21.640 1.00 67.50 110 GLU A C 1
ATOM 936 O O . GLU A 1 110 ? 4.906 14.103 -21.484 1.00 67.50 110 GLU A O 1
ATOM 941 N N . GLU A 1 111 ? 6.177 12.302 -21.010 1.00 61.47 111 GLU A N 1
ATOM 942 C CA . GLU A 1 111 ? 5.227 11.622 -20.125 1.00 61.47 111 GLU A CA 1
ATOM 943 C C . GLU A 1 111 ? 5.247 12.229 -18.712 1.00 61.47 111 GLU A C 1
ATOM 945 O O . GLU A 1 111 ? 4.185 12.446 -18.124 1.00 61.47 111 GLU A O 1
ATOM 950 N N . ASP A 1 112 ? 6.425 12.625 -18.214 1.00 61.06 112 ASP A N 1
ATOM 951 C CA . ASP A 1 112 ? 6.595 13.202 -16.876 1.00 61.06 112 ASP A CA 1
ATOM 952 C C . ASP A 1 112 ? 6.546 14.743 -16.838 1.00 61.06 112 ASP A C 1
ATOM 954 O O . ASP A 1 112 ? 6.665 15.331 -15.760 1.00 61.06 112 ASP A O 1
ATOM 958 N N . LYS A 1 113 ? 6.380 15.444 -17.973 1.00 63.19 113 LYS A N 1
ATOM 959 C CA . LYS A 1 113 ? 6.425 16.924 -18.037 1.00 63.19 113 LYS A CA 1
ATOM 960 C C . LYS A 1 113 ? 5.577 17.593 -16.956 1.00 63.19 113 LYS A C 1
ATOM 962 O O . LYS A 1 113 ? 6.000 18.559 -16.333 1.00 63.19 113 LYS A O 1
ATOM 967 N N . LYS A 1 114 ? 4.380 17.055 -16.725 1.00 61.06 114 LYS A N 1
ATOM 968 C CA . LYS A 1 114 ? 3.433 17.602 -15.755 1.00 61.06 114 LYS A CA 1
ATOM 969 C C . LYS A 1 114 ? 3.919 17.436 -14.312 1.00 61.06 114 LYS A C 1
ATOM 971 O O . LYS A 1 114 ? 3.778 18.354 -13.519 1.00 61.06 114 LYS A O 1
ATOM 976 N N . PHE A 1 115 ? 4.534 16.295 -14.011 1.00 57.97 115 PHE A N 1
ATOM 977 C CA . PHE A 1 115 ? 5.097 15.994 -12.699 1.00 57.97 115 PHE A CA 1
ATOM 978 C C . PHE A 1 115 ? 6.315 16.882 -12.394 1.00 57.97 115 PHE A C 1
ATOM 980 O O . PHE A 1 115 ? 6.388 17.494 -11.330 1.00 57.97 115 PHE A O 1
ATOM 987 N N . TRP A 1 116 ? 7.237 17.026 -13.353 1.00 57.84 116 TRP A N 1
ATOM 988 C CA . TRP A 1 116 ? 8.455 17.826 -13.171 1.00 57.84 116 TRP A CA 1
ATOM 989 C C . TRP A 1 116 ? 8.206 19.338 -13.164 1.00 57.84 116 TRP A C 1
ATOM 991 O O . TRP A 1 116 ? 8.907 20.057 -12.451 1.00 57.84 116 TRP A O 1
ATOM 1001 N N . ASP A 1 117 ? 7.231 19.831 -13.935 1.00 65.44 117 ASP A N 1
ATOM 1002 C CA . ASP A 1 117 ? 6.850 21.248 -13.908 1.00 65.44 117 ASP A CA 1
ATOM 1003 C C . ASP A 1 117 ? 6.223 21.610 -12.541 1.00 65.44 117 ASP A C 1
ATOM 1005 O O . ASP A 1 117 ? 6.580 22.634 -11.959 1.00 65.44 117 ASP A O 1
ATOM 1009 N N . GLU A 1 118 ? 5.391 20.729 -11.967 1.00 64.06 118 GLU A N 1
ATOM 1010 C CA . GLU A 1 118 ? 4.803 20.905 -10.627 1.00 64.06 118 GLU A CA 1
ATOM 1011 C C . GLU A 1 118 ? 5.866 20.869 -9.508 1.00 64.06 118 GLU A C 1
ATOM 1013 O O . GLU A 1 118 ? 5.855 21.715 -8.611 1.00 64.06 118 GLU A O 1
ATOM 1018 N N . GLU A 1 119 ? 6.837 19.951 -9.565 1.00 61.25 119 GLU A N 1
ATOM 1019 C CA . GLU A 1 119 ? 7.902 19.860 -8.553 1.00 61.25 119 GLU A CA 1
ATOM 1020 C C . GLU A 1 119 ? 8.863 21.065 -8.596 1.00 61.25 119 GLU A C 1
ATOM 1022 O O . GLU A 1 119 ? 9.271 21.593 -7.557 1.00 61.25 119 GLU A O 1
ATOM 1027 N N . GLN A 1 120 ? 9.200 21.555 -9.796 1.00 60.69 120 GLN A N 1
ATOM 1028 C CA . GLN A 1 120 ? 10.043 22.745 -9.963 1.00 60.69 120 GLN A CA 1
ATOM 1029 C C . GLN A 1 120 ? 9.360 24.031 -9.490 1.00 60.69 120 GLN A C 1
ATOM 1031 O O . GLN A 1 120 ? 10.053 24.925 -8.995 1.00 60.69 120 GLN A O 1
ATOM 1036 N N . ASP A 1 121 ? 8.040 24.143 -9.624 1.00 64.81 121 ASP A N 1
ATOM 1037 C CA . ASP A 1 121 ? 7.293 25.298 -9.124 1.00 64.81 121 ASP A CA 1
ATOM 1038 C C . ASP A 1 121 ? 7.199 25.286 -7.587 1.00 64.81 121 ASP A C 1
ATOM 1040 O O . ASP A 1 121 ? 7.466 26.311 -6.959 1.00 64.81 121 ASP A O 1
ATOM 1044 N N . MET A 1 122 ? 7.005 24.121 -6.953 1.00 58.47 122 MET A N 1
ATOM 1045 C CA . MET A 1 122 ? 7.043 23.999 -5.484 1.00 58.47 122 MET A CA 1
ATOM 1046 C C . MET A 1 122 ? 8.415 24.348 -4.875 1.00 58.47 122 MET A C 1
ATOM 1048 O O . MET A 1 122 ? 8.494 24.982 -3.821 1.00 58.47 122 MET A O 1
ATOM 1052 N N . ILE A 1 123 ? 9.517 23.970 -5.535 1.00 61.47 123 ILE A N 1
ATOM 1053 C CA . ILE A 1 123 ? 10.881 24.296 -5.075 1.00 61.47 123 ILE A CA 1
ATOM 1054 C C . ILE A 1 123 ? 11.162 25.805 -5.176 1.00 61.47 123 ILE A C 1
ATOM 1056 O O . ILE A 1 123 ? 11.863 26.361 -4.324 1.00 61.47 123 ILE A O 1
ATOM 1060 N N . LYS A 1 124 ? 10.621 26.482 -6.197 1.00 58.47 124 LYS A N 1
ATOM 1061 C CA . LYS A 1 124 ? 10.750 27.940 -6.355 1.00 58.47 124 LYS A CA 1
ATOM 1062 C C . LYS A 1 124 ? 9.923 28.700 -5.322 1.00 58.47 124 LYS A C 1
ATOM 1064 O O . LYS A 1 124 ? 10.431 29.676 -4.773 1.00 58.47 124 LYS A O 1
ATOM 1069 N N . ASP A 1 125 ? 8.721 28.226 -5.007 1.00 54.22 125 ASP A N 1
ATOM 1070 C CA . ASP A 1 125 ? 7.858 28.839 -3.991 1.00 54.22 125 ASP A CA 1
ATOM 1071 C C . ASP A 1 125 ? 8.449 28.716 -2.576 1.00 54.22 125 ASP A C 1
ATOM 1073 O O . ASP A 1 125 ? 8.361 29.654 -1.789 1.00 54.22 125 ASP A O 1
ATOM 1077 N N . HIS A 1 126 ? 9.145 27.620 -2.253 1.00 53.56 126 HIS A N 1
ATOM 1078 C CA . HIS A 1 126 ? 9.862 27.479 -0.974 1.00 53.56 126 HIS A CA 1
ATOM 1079 C C . HIS A 1 126 ? 11.199 28.237 -0.893 1.00 53.56 126 HIS A C 1
ATOM 1081 O O . HIS A 1 126 ? 11.715 28.439 0.206 1.00 53.56 126 HIS A O 1
ATOM 1087 N N . GLN A 1 127 ? 11.769 28.684 -2.016 1.00 49.69 127 GLN A N 1
ATOM 1088 C CA . GLN A 1 127 ? 12.894 29.632 -2.012 1.00 49.69 127 GLN A CA 1
ATOM 1089 C C . GLN A 1 127 ? 12.444 31.095 -1.927 1.00 49.69 127 GLN A C 1
ATOM 1091 O O . GLN A 1 127 ? 13.263 31.960 -1.609 1.00 49.69 127 GLN A O 1
ATOM 1096 N N . TYR A 1 128 ? 11.168 31.378 -2.187 1.00 44.03 128 TYR A N 1
ATOM 1097 C CA . TYR A 1 128 ? 10.593 32.713 -2.097 1.00 44.03 128 TYR A CA 1
ATOM 1098 C C . TYR A 1 128 ? 9.807 32.865 -0.792 1.00 44.03 128 TYR A C 1
ATOM 1100 O O . TYR A 1 128 ? 8.591 33.013 -0.790 1.00 44.03 128 TYR A O 1
ATOM 1108 N N . ASP A 1 129 ? 10.519 32.846 0.334 1.00 41.78 129 ASP A N 1
ATOM 1109 C CA . ASP A 1 129 ? 9.981 33.321 1.607 1.00 41.78 129 ASP A CA 1
ATOM 1110 C C . ASP A 1 129 ? 10.326 34.822 1.725 1.00 41.78 129 ASP A C 1
ATOM 1112 O O . ASP A 1 129 ? 11.495 35.171 1.937 1.00 41.78 129 ASP A O 1
ATOM 1116 N N . PRO A 1 130 ? 9.381 35.765 1.526 1.00 43.97 130 PRO A N 1
ATOM 1117 C CA . PRO A 1 130 ? 9.651 37.195 1.610 1.00 43.97 130 PRO A CA 1
ATOM 1118 C C . PRO A 1 130 ? 9.690 37.635 3.081 1.00 43.97 130 PRO A C 1
ATOM 1120 O O . PRO A 1 130 ? 8.893 38.458 3.528 1.00 43.97 130 PRO A O 1
ATOM 1123 N N . VAL A 1 131 ? 10.642 37.111 3.852 1.00 47.78 131 VAL A N 1
ATOM 1124 C CA . VAL A 1 131 ? 10.968 37.599 5.201 1.00 47.78 131 VAL A CA 1
ATOM 1125 C C . VAL A 1 131 ? 12.416 38.086 5.215 1.00 47.78 131 VAL A C 1
ATOM 1127 O O . VAL A 1 131 ? 13.270 37.593 5.940 1.00 47.78 131 VAL A O 1
ATOM 1130 N N . SER A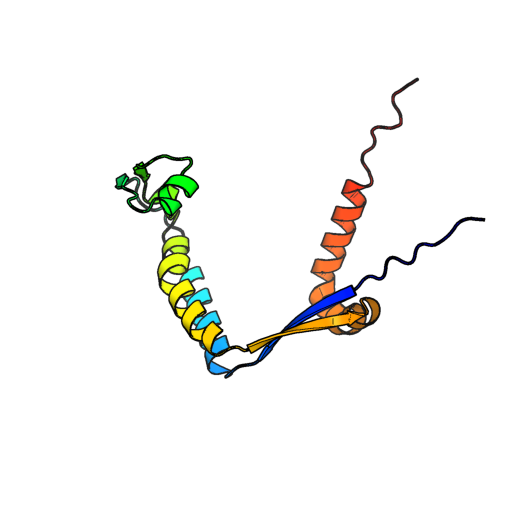 1 132 ? 12.718 39.069 4.364 1.00 45.25 132 SER A N 1
ATOM 1131 C CA . SER A 1 132 ? 13.997 39.796 4.408 1.00 45.25 132 SER A CA 1
ATOM 1132 C C . SER A 1 132 ? 13.879 41.301 4.118 1.00 45.25 132 SER A C 1
ATOM 1134 O O . SER A 1 132 ? 14.889 41.996 4.153 1.00 45.25 132 SER A O 1
ATOM 1136 N N . GLU A 1 133 ? 12.679 41.852 3.910 1.00 42.22 133 GLU A N 1
ATOM 1137 C CA . GLU A 1 133 ? 12.490 43.304 3.739 1.00 42.22 133 GLU A CA 1
ATOM 1138 C C . GLU A 1 133 ? 11.419 43.868 4.681 1.00 42.22 133 GLU A C 1
ATOM 1140 O O . GLU A 1 133 ? 10.494 44.544 4.251 1.00 42.22 133 GLU A O 1
ATOM 1145 N N . ARG A 1 134 ? 11.528 43.601 5.990 1.00 41.88 134 ARG A N 1
ATOM 1146 C CA . ARG A 1 134 ? 10.965 44.472 7.047 1.00 41.88 134 ARG A CA 1
ATOM 1147 C C . ARG A 1 134 ? 11.822 44.426 8.313 1.00 41.88 134 ARG A C 1
ATOM 1149 O O . ARG A 1 134 ? 11.333 44.113 9.392 1.00 41.88 134 ARG A O 1
ATOM 1156 N N . SER A 1 135 ? 13.097 44.767 8.172 1.00 45.34 135 SER A N 1
ATOM 1157 C CA . SER A 1 135 ? 13.917 45.194 9.307 1.00 45.34 135 SER A CA 1
ATOM 1158 C C . SER A 1 135 ? 14.790 46.353 8.846 1.00 45.34 135 SER A C 1
ATOM 1160 O O . SER A 1 135 ? 15.904 46.125 8.383 1.00 45.34 135 SER A O 1
ATOM 1162 N N . LEU A 1 136 ? 14.233 47.564 8.901 1.00 36.16 136 LEU A N 1
ATOM 1163 C CA . LEU A 1 136 ? 14.891 48.837 9.227 1.00 36.16 136 LEU A CA 1
ATOM 1164 C C . LEU A 1 136 ? 13.822 49.932 9.321 1.00 36.16 136 LEU A C 1
ATOM 1166 O O . LEU A 1 136 ? 13.011 50.044 8.376 1.00 36.16 136 LEU A O 1
#

Secondary structure (DSSP, 8-state):
---------EEEEEEEE--HHHHHHHHHHHHHHHTS--PBPP--EEE--SHHHHHHTTT-SEEEHHHHH-BHHHHHIIIIIHHHHHHHHTT-EEEEEEEEHHHHHHHHHHHHHHHHHHHHHHHHHHH----SS---

Sequence (136 aa):
MQRSHSLYKTASIDLQTGPWWAFVLERAVEWCCDCAPAIPLPNVKLRLRDPEDIEMNDGHQWTTWKEWYGDLRQLFHGFVHMSVFNYCQRRIRSRIMELDYDRAKEMFYEEDKKFWDEEQDMIKDHQYDPVSERSL

Radius of gyration: 22.79 Å; chains: 1; bounding box: 53×62×46 Å

Foldseek 3Di:
DDDDDPPQDKDKDWDKDFDPVLVVQLVVLLVVLVPDDFAQDDQAKDFADDPVVCVVVVNDRIGGCCVRQNGSSSVSCVPPNVVSNVVSVVGIDIDMDIDRPVVVCVVCVVVCVVVVVVVVVVVVVVVPPPPPPPDD

pLDDT: mean 79.83, std 19.44, range [31.02, 96.56]